Protein AF-A0A841LE31-F1 (afdb_monomer_lite)

Structure (mmCIF, N/CA/C/O backbone):
data_AF-A0A841LE31-F1
#
_entry.id   AF-A0A841LE31-F1
#
loop_
_atom_site.group_PDB
_atom_site.id
_atom_site.type_symbol
_atom_site.label_atom_id
_atom_site.label_alt_id
_atom_site.label_comp_id
_atom_site.label_asym_id
_atom_site.label_entity_id
_atom_site.label_seq_id
_atom_site.pdbx_PDB_ins_code
_atom_site.Cartn_x
_atom_site.Cartn_y
_atom_site.Cartn_z
_atom_site.occupancy
_atom_site.B_iso_or_equiv
_atom_site.auth_seq_id
_atom_site.auth_comp_id
_atom_site.auth_asym_id
_atom_site.auth_atom_id
_atom_site.pdbx_PDB_model_num
ATOM 1 N N . MET A 1 1 ? 42.605 -4.617 -35.531 1.00 60.75 1 MET A N 1
ATOM 2 C CA . MET A 1 1 ? 41.855 -3.382 -35.192 1.00 60.75 1 MET A CA 1
ATOM 3 C C . MET A 1 1 ? 40.351 -3.601 -34.998 1.00 60.75 1 MET A C 1
ATOM 5 O O . MET A 1 1 ? 39.891 -3.353 -33.894 1.00 60.75 1 MET A O 1
ATOM 9 N N . LYS A 1 2 ? 39.582 -4.138 -35.966 1.00 67.38 2 LYS A N 1
ATOM 10 C CA . LYS A 1 2 ? 38.117 -4.352 -35.809 1.00 67.38 2 LYS A CA 1
ATOM 11 C C . LYS A 1 2 ? 37.711 -5.169 -34.564 1.00 67.38 2 LYS A C 1
ATOM 13 O O . LYS A 1 2 ? 36.756 -4.812 -33.888 1.00 67.38 2 LYS A O 1
ATOM 18 N N . LYS A 1 3 ? 38.470 -6.220 -34.221 1.00 72.88 3 LYS A N 1
ATOM 19 C CA . LYS A 1 3 ? 38.205 -7.063 -33.037 1.00 72.88 3 LYS A CA 1
ATOM 20 C C . LYS A 1 3 ? 38.413 -6.327 -31.703 1.00 72.88 3 LYS A C 1
ATOM 22 O O . LYS A 1 3 ? 37.631 -6.535 -30.790 1.00 72.88 3 LYS A O 1
ATOM 27 N N . MET A 1 4 ? 39.409 -5.437 -31.623 1.00 78.31 4 MET A N 1
ATOM 28 C CA . MET A 1 4 ? 39.692 -4.645 -30.413 1.00 78.31 4 MET A CA 1
ATOM 29 C C . MET A 1 4 ? 38.617 -3.584 -30.158 1.00 78.31 4 MET A C 1
ATOM 31 O O . MET A 1 4 ? 38.202 -3.375 -29.021 1.00 78.31 4 MET A O 1
ATOM 35 N N . PHE A 1 5 ? 38.131 -2.948 -31.227 1.00 85.06 5 PHE A N 1
ATOM 36 C CA . PHE A 1 5 ? 37.011 -2.013 -31.144 1.00 85.06 5 PHE A CA 1
ATOM 37 C C . PHE A 1 5 ? 35.731 -2.716 -30.678 1.00 85.06 5 PHE A C 1
ATOM 39 O O . PHE A 1 5 ? 35.041 -2.220 -29.794 1.00 85.06 5 PHE A O 1
ATOM 46 N N . LEU A 1 6 ? 35.457 -3.912 -31.211 1.00 87.25 6 LEU A N 1
ATOM 47 C CA . LEU A 1 6 ? 34.296 -4.706 -30.812 1.00 87.25 6 LEU A CA 1
ATOM 48 C C . LEU A 1 6 ? 34.342 -5.080 -29.325 1.00 87.25 6 LEU A C 1
ATOM 50 O O . LEU A 1 6 ? 33.338 -4.948 -28.637 1.00 87.25 6 LEU A O 1
ATOM 54 N N . THR A 1 7 ? 35.505 -5.492 -28.812 1.00 85.31 7 THR A N 1
ATOM 55 C CA . THR A 1 7 ? 35.665 -5.808 -27.385 1.00 85.31 7 THR A CA 1
ATOM 56 C C . THR A 1 7 ? 35.487 -4.588 -26.484 1.00 85.31 7 THR A C 1
ATOM 58 O O . THR A 1 7 ? 34.868 -4.716 -25.433 1.00 85.31 7 THR A O 1
ATOM 61 N N . ALA A 1 8 ? 35.968 -3.411 -26.898 1.00 86.25 8 ALA A N 1
ATOM 62 C CA . ALA A 1 8 ? 35.780 -2.168 -26.148 1.00 86.25 8 ALA A CA 1
ATOM 63 C C . ALA A 1 8 ? 34.311 -1.710 -26.147 1.00 86.25 8 ALA A C 1
ATOM 65 O O . ALA A 1 8 ? 33.794 -1.243 -25.137 1.00 86.25 8 ALA A O 1
ATOM 66 N N . LEU A 1 9 ? 33.609 -1.886 -27.268 1.00 91.75 9 LEU A N 1
ATOM 67 C CA . LEU A 1 9 ? 32.177 -1.610 -27.351 1.00 91.75 9 LEU A CA 1
ATOM 68 C C . LEU A 1 9 ? 31.373 -2.560 -26.449 1.00 91.75 9 LEU A C 1
ATOM 70 O O . LEU A 1 9 ? 30.444 -2.133 -25.766 1.00 91.75 9 LEU A O 1
ATOM 74 N N . LEU A 1 10 ? 31.753 -3.841 -26.415 1.00 91.19 10 LEU A N 1
ATOM 75 C CA . LEU A 1 10 ? 31.078 -4.847 -25.599 1.00 91.19 10 LEU A CA 1
ATOM 76 C C . LEU A 1 10 ? 31.203 -4.552 -24.099 1.00 91.19 10 LEU A C 1
ATOM 78 O O . LEU A 1 10 ? 30.232 -4.705 -23.360 1.00 91.19 10 LEU A O 1
ATOM 82 N N . SER A 1 11 ? 32.376 -4.107 -23.645 1.00 88.69 11 SER A N 1
ATOM 83 C CA . SER A 1 11 ? 32.596 -3.763 -22.238 1.00 88.69 11 SER A CA 1
ATOM 84 C C . SER A 1 11 ? 31.813 -2.518 -21.819 1.00 88.69 11 SER A C 1
ATOM 86 O O . SER A 1 11 ? 31.224 -2.515 -20.739 1.00 88.69 11 SER A O 1
ATOM 88 N N . VAL A 1 12 ? 31.705 -1.505 -22.686 1.00 89.75 12 VAL A N 1
ATOM 89 C CA . VAL A 1 12 ? 30.833 -0.340 -22.440 1.00 89.75 12 VAL A CA 1
ATOM 90 C C . VAL A 1 12 ? 29.366 -0.770 -22.329 1.00 89.75 12 VAL A C 1
ATOM 92 O O . VAL A 1 12 ? 28.674 -0.377 -21.387 1.00 89.75 12 VAL A O 1
ATOM 9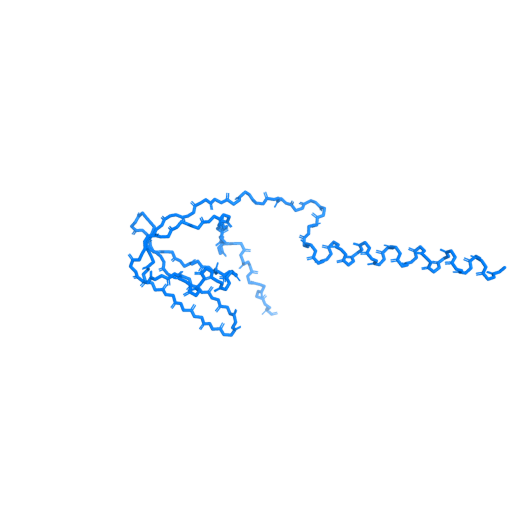5 N N . LEU A 1 13 ? 28.897 -1.637 -23.232 1.00 92.00 13 LEU A N 1
ATOM 96 C CA . LEU A 1 13 ? 27.525 -2.148 -23.199 1.00 92.00 13 LEU A CA 1
ATOM 97 C C . LEU A 1 13 ? 27.227 -2.931 -21.914 1.00 92.00 13 LEU A C 1
ATOM 99 O O . LEU A 1 13 ? 26.188 -2.697 -21.301 1.00 92.00 13 LEU A O 1
ATOM 103 N N . MET A 1 14 ? 28.141 -3.786 -21.444 1.00 90.19 14 MET A N 1
ATOM 104 C CA . MET A 1 14 ? 27.946 -4.513 -20.181 1.00 90.19 14 MET A CA 1
ATOM 105 C C . MET A 1 14 ? 27.782 -3.578 -18.978 1.00 90.19 14 MET A C 1
ATOM 107 O O . MET A 1 14 ? 26.888 -3.790 -18.159 1.00 90.19 14 MET A O 1
ATOM 111 N N . VAL A 1 15 ? 28.607 -2.530 -18.878 1.00 87.25 15 VAL A N 1
ATOM 112 C CA . VAL A 1 15 ? 28.530 -1.568 -17.766 1.00 87.25 15 VAL A CA 1
ATOM 113 C C . VAL A 1 15 ? 27.207 -0.804 -17.803 1.00 87.25 15 VAL A C 1
ATOM 115 O O . VAL A 1 15 ? 26.545 -0.662 -16.775 1.00 87.25 15 VAL A O 1
ATOM 118 N N . THR A 1 16 ? 26.773 -0.366 -18.988 1.00 88.19 16 THR A N 1
ATOM 119 C CA . THR A 1 16 ? 25.487 0.336 -19.133 1.00 88.19 16 THR A CA 1
ATOM 120 C C . THR A 1 16 ? 24.286 -0.564 -18.834 1.00 88.19 16 THR A C 1
ATOM 122 O O . THR A 1 16 ? 23.376 -0.133 -18.129 1.00 88.19 16 THR A O 1
ATOM 125 N N . ALA A 1 17 ? 24.300 -1.826 -19.275 1.00 86.69 17 ALA A N 1
ATOM 126 C CA . ALA A 1 17 ? 23.244 -2.793 -18.981 1.00 86.69 17 ALA A CA 1
ATOM 127 C C . ALA A 1 17 ? 23.153 -3.103 -17.478 1.00 86.69 17 ALA A C 1
ATOM 129 O O . ALA A 1 17 ? 22.059 -3.173 -16.917 1.00 86.69 17 ALA A O 1
ATOM 130 N N . PHE A 1 18 ? 24.299 -3.225 -16.801 1.00 82.44 18 PHE A N 1
ATOM 131 C CA . PHE A 1 18 ? 24.341 -3.381 -15.349 1.00 82.44 18 PHE A CA 1
ATOM 132 C C . PHE A 1 18 ? 23.783 -2.144 -14.630 1.00 82.44 18 PHE A C 1
ATOM 134 O O . PHE A 1 18 ? 22.944 -2.277 -13.740 1.00 82.44 18 PHE A O 1
ATOM 141 N N . GLY A 1 19 ? 24.183 -0.942 -15.055 1.00 78.62 19 GLY A N 1
ATOM 142 C CA . GLY A 1 19 ? 23.661 0.316 -14.516 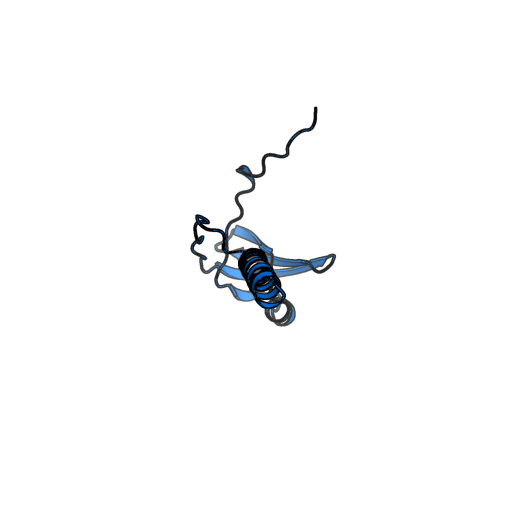1.00 78.62 19 GLY A CA 1
ATOM 143 C C . GLY A 1 19 ? 22.146 0.451 -14.686 1.00 78.62 19 GLY A C 1
ATOM 144 O O . GLY A 1 19 ? 21.456 0.831 -13.741 1.00 78.62 19 GLY A O 1
ATOM 145 N N . GLN A 1 20 ? 21.607 0.067 -15.848 1.00 81.31 20 GLN A N 1
ATOM 146 C CA . GLN A 1 20 ? 20.161 0.061 -16.077 1.00 81.31 20 GLN A CA 1
ATOM 147 C C . GLN A 1 20 ? 19.432 -0.953 -15.200 1.00 81.31 20 GLN A C 1
ATOM 149 O O . GLN A 1 20 ? 18.390 -0.616 -14.643 1.00 81.31 20 GLN A O 1
ATOM 154 N N . LYS A 1 21 ? 19.988 -2.156 -15.014 1.00 77.25 21 LYS A N 1
ATOM 155 C CA . LYS A 1 21 ? 19.416 -3.158 -14.107 1.00 77.25 21 LYS A CA 1
ATOM 156 C C . LYS A 1 21 ? 19.299 -2.617 -12.682 1.00 77.25 21 LYS A C 1
ATOM 158 O O . LYS A 1 21 ? 18.239 -2.752 -12.085 1.00 77.25 21 LYS A O 1
ATOM 163 N N . VAL A 1 22 ? 20.358 -1.996 -12.157 1.00 70.81 22 VAL A N 1
ATOM 164 C CA . VAL A 1 22 ? 20.368 -1.413 -10.802 1.00 70.81 22 VAL A CA 1
ATOM 165 C C . VAL A 1 22 ? 19.386 -0.245 -10.691 1.00 70.81 22 VAL A C 1
ATOM 167 O O . VAL A 1 22 ? 18.644 -0.155 -9.715 1.00 70.81 22 VAL A O 1
ATOM 170 N N . TYR A 1 23 ? 19.341 0.629 -11.700 1.00 70.81 23 TYR A N 1
ATOM 171 C CA . TYR A 1 23 ? 18.408 1.754 -11.734 1.00 70.81 23 TYR A CA 1
ATOM 172 C C . TYR A 1 23 ? 16.944 1.292 -11.757 1.00 70.81 23 TYR A C 1
ATOM 174 O O . TYR A 1 23 ? 16.124 1.817 -11.008 1.00 70.81 23 TYR A O 1
ATOM 182 N N . GLN A 1 24 ? 16.620 0.288 -12.578 1.00 69.19 24 GLN A N 1
ATOM 183 C CA . GLN A 1 24 ? 15.260 -0.237 -12.715 1.00 69.19 24 GLN A CA 1
ATOM 184 C C . GLN A 1 24 ? 14.822 -1.088 -11.524 1.00 69.19 24 GLN A C 1
ATOM 186 O O . GLN A 1 24 ? 13.665 -1.015 -11.123 1.00 69.19 24 GLN A O 1
ATOM 191 N N . SER A 1 25 ? 15.721 -1.890 -10.946 1.00 66.69 25 SER A N 1
ATOM 192 C CA . SER A 1 25 ? 15.392 -2.689 -9.763 1.00 66.69 25 SER A CA 1
ATOM 193 C C . SER A 1 25 ? 15.284 -1.840 -8.499 1.00 66.69 25 SER A C 1
ATOM 195 O O . SER A 1 25 ? 14.754 -2.312 -7.497 1.00 66.69 25 SER A O 1
ATOM 197 N N . GLY A 1 26 ? 15.830 -0.618 -8.519 1.00 57.72 26 GLY A N 1
ATOM 198 C CA . GLY A 1 26 ? 15.894 0.260 -7.357 1.00 57.72 26 GLY A CA 1
ATOM 199 C C . GLY A 1 26 ? 16.685 -0.339 -6.194 1.00 57.72 26 GLY A C 1
ATOM 200 O O . GLY A 1 26 ? 16.533 0.140 -5.080 1.00 57.72 26 GLY A O 1
ATOM 201 N N . ALA A 1 27 ? 17.493 -1.378 -6.434 1.00 61.38 27 ALA A N 1
ATOM 202 C CA . ALA A 1 27 ? 18.250 -2.105 -5.419 1.00 61.38 27 ALA A CA 1
ATOM 203 C C . ALA A 1 27 ? 19.685 -1.566 -5.366 1.00 61.38 27 ALA A C 1
ATOM 205 O O . ALA A 1 27 ? 20.606 -2.130 -5.963 1.00 61.38 27 ALA A O 1
ATOM 206 N N . TYR A 1 28 ? 19.864 -0.432 -4.689 1.00 68.38 28 TYR A N 1
ATOM 207 C CA . TYR A 1 28 ? 21.171 0.209 -4.552 1.00 68.38 28 TYR A CA 1
ATOM 208 C C . TYR A 1 28 ? 22.026 -0.515 -3.506 1.00 68.38 28 TYR A C 1
ATOM 210 O O . TYR A 1 28 ? 21.540 -0.922 -2.449 1.00 68.38 28 TYR A O 1
A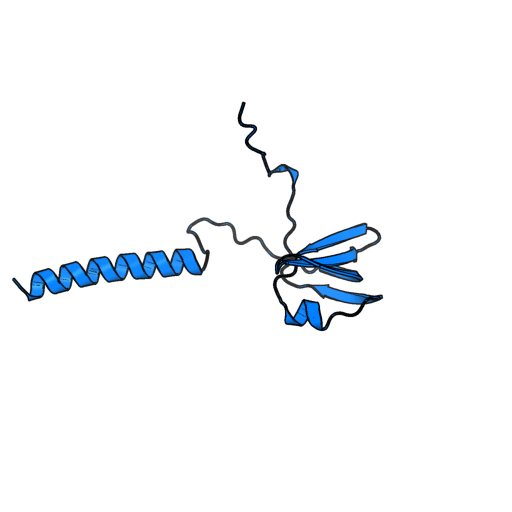TOM 218 N N . TYR A 1 29 ? 23.325 -0.656 -3.780 1.00 52.44 29 TYR A N 1
ATOM 219 C CA . TYR A 1 29 ? 24.271 -1.241 -2.829 1.00 52.44 29 TYR A CA 1
ATOM 220 C C . TYR A 1 29 ? 24.282 -0.401 -1.538 1.00 52.44 29 TYR A C 1
ATOM 222 O O . TYR A 1 29 ? 24.625 0.780 -1.571 1.00 52.44 29 TYR A O 1
ATOM 230 N N . GLY A 1 30 ? 23.856 -0.991 -0.417 1.00 59.25 30 GLY A N 1
ATOM 231 C CA . GLY A 1 30 ? 23.749 -0.312 0.882 1.00 59.25 30 GLY A CA 1
ATOM 232 C C . GLY A 1 30 ? 22.366 0.254 1.237 1.00 59.25 30 GLY A C 1
ATOM 233 O O . GLY A 1 30 ? 22.219 0.838 2.310 1.00 59.25 30 GLY A O 1
ATOM 234 N N . GLN A 1 31 ? 21.336 0.075 0.402 1.00 59.66 31 GLN A N 1
ATOM 235 C CA . GLN A 1 31 ? 19.964 0.349 0.837 1.00 59.66 31 GLN A CA 1
ATOM 236 C C . GLN A 1 31 ? 19.542 -0.682 1.884 1.00 59.66 31 GLN A C 1
ATOM 238 O O . GLN A 1 31 ? 19.548 -1.886 1.623 1.00 59.66 31 GLN A O 1
ATOM 243 N N . SER A 1 32 ? 19.155 -0.213 3.073 1.00 59.53 32 SER A N 1
ATOM 244 C CA . SER A 1 32 ? 18.511 -1.088 4.041 1.00 59.53 32 SER A CA 1
ATOM 245 C C . SER A 1 32 ? 17.191 -1.563 3.446 1.00 59.53 32 SER A C 1
ATOM 247 O O . SER A 1 32 ? 16.306 -0.762 3.132 1.00 59.53 32 SER A O 1
ATOM 249 N N . ILE A 1 33 ? 17.066 -2.877 3.266 1.00 61.91 33 ILE A N 1
ATOM 250 C CA . ILE A 1 33 ? 15.777 -3.500 2.990 1.00 61.91 33 ILE A CA 1
ATOM 251 C C . ILE A 1 33 ? 14.930 -3.190 4.218 1.00 61.91 33 ILE A C 1
ATOM 253 O O . ILE A 1 33 ? 15.150 -3.748 5.295 1.00 61.91 33 ILE A O 1
ATOM 257 N N . ARG A 1 34 ? 14.021 -2.219 4.094 1.00 64.56 34 ARG A N 1
ATOM 258 C CA . ARG A 1 34 ? 13.042 -1.977 5.147 1.00 64.56 34 ARG A CA 1
ATOM 259 C C . ARG A 1 34 ? 12.247 -3.268 5.265 1.00 64.56 34 ARG A C 1
ATOM 261 O O . ARG A 1 34 ? 11.766 -3.780 4.260 1.00 64.56 34 ARG A O 1
ATOM 268 N N . GLN A 1 35 ? 12.162 -3.824 6.466 1.00 71.00 35 GLN A N 1
ATOM 269 C CA . GLN A 1 35 ? 11.242 -4.926 6.697 1.00 71.00 35 GLN A CA 1
ATOM 270 C C . GLN A 1 35 ? 9.831 -4.356 6.586 1.00 71.00 35 GLN A C 1
ATOM 272 O O . GLN A 1 35 ? 9.480 -3.410 7.296 1.00 71.00 35 GLN A O 1
ATOM 277 N N . GLY A 1 36 ? 9.067 -4.882 5.632 1.00 80.75 36 GLY A N 1
ATOM 278 C CA . GLY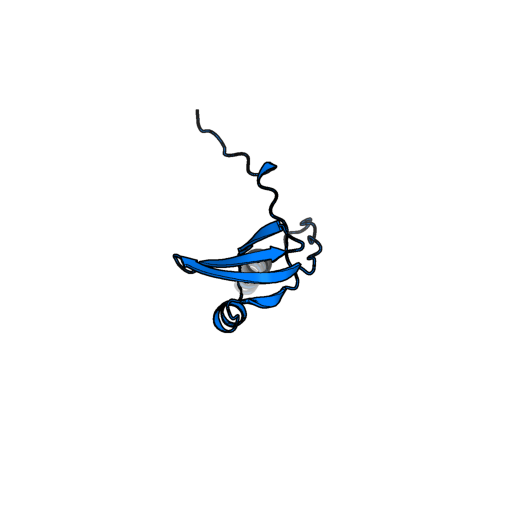 A 1 36 ? 7.643 -4.612 5.552 1.00 80.75 36 GLY A CA 1
ATOM 279 C C . GLY A 1 36 ? 6.949 -5.177 6.787 1.00 80.75 36 GLY A C 1
ATOM 280 O O . GLY A 1 36 ? 7.424 -6.132 7.404 1.00 80.75 36 GLY A O 1
ATOM 281 N N . PHE A 1 37 ? 5.824 -4.586 7.162 1.00 87.06 37 PHE A N 1
ATOM 282 C CA . PHE A 1 37 ? 4.954 -5.147 8.189 1.00 87.06 37 PHE A CA 1
ATOM 283 C C . PHE A 1 37 ? 3.555 -5.380 7.632 1.00 87.06 37 PHE A C 1
ATOM 285 O O . PHE A 1 37 ? 3.156 -4.799 6.623 1.00 87.06 37 PHE A O 1
ATOM 292 N N . VAL A 1 38 ? 2.804 -6.250 8.301 1.00 90.88 38 VAL A N 1
ATOM 293 C CA . VAL A 1 38 ? 1.412 -6.527 7.948 1.00 90.88 38 VAL A CA 1
ATOM 294 C C . VAL A 1 38 ? 0.515 -5.498 8.625 1.00 90.88 38 VAL A C 1
ATOM 296 O O . VAL A 1 38 ? 0.537 -5.350 9.849 1.00 90.88 38 VAL A O 1
ATOM 299 N N . LEU A 1 39 ? -0.299 -4.802 7.837 1.00 92.00 39 LEU A N 1
ATOM 300 C CA . LEU A 1 39 ? -1.305 -3.867 8.322 1.00 92.00 39 LEU A CA 1
ATOM 301 C C . LEU A 1 39 ? -2.688 -4.509 8.197 1.00 92.00 39 LEU A C 1
ATOM 303 O O . LEU A 1 39 ? -3.106 -4.907 7.116 1.00 92.00 39 LEU A O 1
ATOM 307 N N . THR A 1 40 ? -3.418 -4.613 9.306 1.00 95.31 40 THR A N 1
ATOM 308 C CA . THR A 1 40 ? -4.783 -5.159 9.323 1.00 95.31 40 THR A CA 1
ATOM 309 C C . THR A 1 40 ? -5.749 -4.116 9.859 1.00 95.31 40 THR A C 1
ATOM 311 O O . THR A 1 40 ? -5.546 -3.596 10.956 1.00 95.31 40 THR A O 1
ATOM 314 N N . GLY A 1 41 ? -6.817 -3.832 9.119 1.00 96.00 41 GLY A N 1
ATOM 315 C CA . GLY A 1 41 ? -7.801 -2.826 9.514 1.00 96.00 41 GLY A CA 1
ATOM 316 C C . GLY A 1 41 ? -9.044 -2.839 8.640 1.00 96.00 41 GLY A C 1
ATOM 317 O O . GLY A 1 41 ? -9.120 -3.578 7.662 1.00 96.00 41 GLY A O 1
ATOM 318 N N . THR A 1 42 ? -10.023 -2.017 8.995 1.00 97.31 42 THR A N 1
ATOM 319 C CA . THR A 1 42 ? -11.263 -1.880 8.224 1.00 97.31 42 THR A CA 1
ATOM 320 C C . THR A 1 42 ? -11.115 -0.757 7.208 1.00 97.31 42 THR A C 1
ATOM 322 O O . THR A 1 42 ? -10.714 0.352 7.572 1.00 97.31 42 THR A O 1
ATOM 325 N N . LEU A 1 43 ? -11.442 -1.019 5.943 1.00 97.25 43 LEU A N 1
ATOM 326 C CA . LEU A 1 43 ? -11.443 -0.002 4.898 1.00 97.25 43 LEU A CA 1
ATOM 327 C C . LEU A 1 43 ? -12.609 0.964 5.119 1.00 97.25 43 LEU A C 1
ATOM 329 O O . LEU A 1 43 ? -13.771 0.576 5.035 1.00 97.25 43 LEU A O 1
ATOM 333 N N . ILE A 1 44 ? -12.303 2.232 5.373 1.00 97.50 44 ILE A N 1
ATOM 334 C CA . ILE A 1 44 ? -13.309 3.282 5.557 1.00 97.50 44 ILE A CA 1
ATOM 335 C C . ILE A 1 44 ? -13.630 3.961 4.236 1.00 97.50 44 ILE A C 1
ATOM 337 O O . ILE A 1 44 ? -14.783 4.288 3.995 1.00 97.50 44 ILE A O 1
ATOM 341 N N . GLU A 1 45 ? -12.629 4.179 3.388 1.00 96.75 45 GLU A N 1
ATOM 342 C CA . GLU A 1 45 ? -12.788 4.858 2.103 1.00 96.75 45 GLU A CA 1
ATOM 343 C C . GLU A 1 45 ? -11.609 4.517 1.187 1.00 96.75 45 GLU A C 1
ATOM 345 O O . GLU A 1 45 ? -10.499 4.269 1.663 1.00 96.75 45 GLU A O 1
ATOM 350 N N . LYS A 1 46 ? -11.830 4.537 -0.129 1.00 95.75 46 LYS A N 1
ATOM 351 C CA . LYS A 1 46 ? -10.759 4.477 -1.126 1.00 95.75 46 LYS A CA 1
ATOM 352 C C . LYS A 1 46 ? -10.910 5.614 -2.127 1.00 95.75 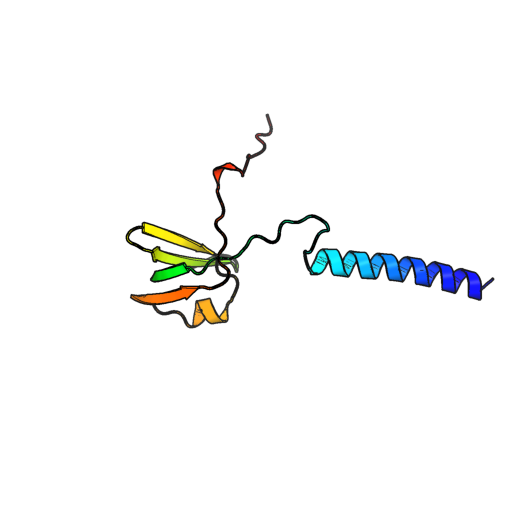46 LYS A C 1
ATOM 354 O O . LYS A 1 46 ? -12.019 5.889 -2.575 1.00 95.75 46 LYS A O 1
ATOM 359 N N . TYR A 1 47 ?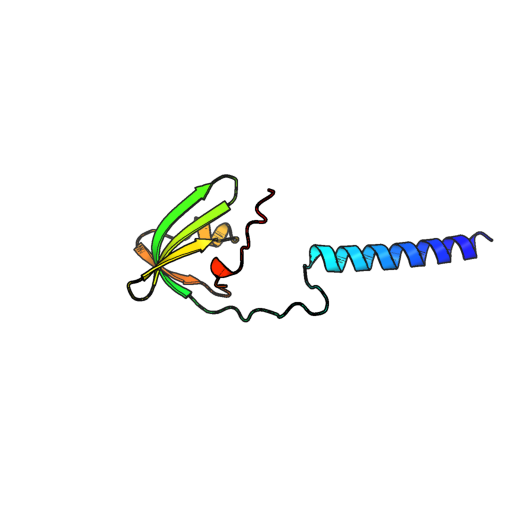 -9.807 6.259 -2.484 1.00 95.62 47 TYR A N 1
ATOM 360 C CA . TYR A 1 47 ? -9.797 7.378 -3.426 1.00 95.62 47 TYR A CA 1
ATOM 361 C C . TYR A 1 47 ? -8.529 7.359 -4.279 1.00 95.62 47 TYR A C 1
ATOM 363 O O . TYR A 1 47 ? -7.500 6.817 -3.880 1.00 95.62 47 TYR A O 1
ATOM 371 N N . GLY A 1 48 ? -8.604 7.942 -5.475 1.00 93.62 48 GLY A N 1
ATOM 372 C CA . GLY A 1 48 ? -7.479 8.010 -6.401 1.00 93.62 48 GLY A CA 1
ATOM 373 C C . GLY A 1 48 ? -7.416 9.349 -7.126 1.00 93.62 48 GLY A C 1
ATOM 374 O O . GLY A 1 48 ? -8.441 9.966 -7.409 1.00 93.62 48 GLY A O 1
ATOM 375 N N . HIS A 1 49 ? -6.203 9.811 -7.416 1.00 91.44 49 HIS A N 1
ATOM 376 C CA . HIS A 1 49 ? -5.947 11.068 -8.115 1.00 91.44 49 HIS A CA 1
ATOM 377 C C . HIS A 1 49 ? -4.663 10.960 -8.940 1.00 91.44 49 HIS A C 1
ATOM 379 O O . HIS A 1 49 ? -3.631 10.548 -8.421 1.00 91.44 49 HIS A O 1
ATOM 385 N N . LYS A 1 50 ? -4.710 11.354 -10.222 1.00 90.44 50 LYS A N 1
ATOM 386 C CA . LYS A 1 50 ? -3.544 11.374 -11.134 1.00 90.44 50 LYS A CA 1
ATOM 387 C C . LYS A 1 50 ? -2.746 10.054 -11.170 1.00 90.44 50 LYS A C 1
ATOM 389 O O . LYS A 1 50 ? -1.522 10.073 -11.197 1.00 90.44 50 LYS A O 1
ATOM 394 N N . GLY A 1 51 ? -3.441 8.915 -11.152 1.00 87.12 51 GLY A N 1
ATOM 395 C CA . GLY A 1 51 ? -2.818 7.583 -11.192 1.00 87.12 51 GLY A CA 1
ATOM 396 C C . GLY A 1 51 ? -2.300 7.068 -9.846 1.00 87.12 51 GLY A C 1
ATOM 397 O O . GLY A 1 51 ? -1.839 5.936 -9.769 1.00 87.12 51 GLY A O 1
ATOM 398 N N . PHE A 1 52 ? -2.414 7.858 -8.781 1.00 91.31 52 PHE A N 1
ATOM 399 C CA . PHE A 1 52 ? -2.133 7.420 -7.419 1.00 91.31 52 PHE A CA 1
ATOM 400 C C . PHE A 1 52 ? -3.417 6.959 -6.732 1.00 91.31 52 PHE A C 1
ATOM 402 O O . PHE A 1 52 ? -4.497 7.499 -6.991 1.00 91.31 52 PHE A O 1
ATOM 409 N N . MET A 1 53 ? -3.290 5.971 -5.852 1.00 95.31 53 MET A N 1
ATOM 410 C CA . MET A 1 53 ? -4.403 5.297 -5.190 1.00 95.31 53 MET A CA 1
ATOM 411 C C . MET A 1 53 ? -4.150 5.237 -3.685 1.00 95.31 53 MET A C 1
ATOM 413 O O . MET A 1 53 ? -3.038 4.938 -3.247 1.00 95.31 53 MET A O 1
ATOM 417 N N . TRP A 1 54 ? -5.182 5.512 -2.891 1.00 95.69 54 TRP A N 1
ATOM 418 C CA . TRP A 1 54 ? -5.087 5.535 -1.437 1.00 95.69 54 TRP A CA 1
ATOM 419 C C . TRP A 1 54 ? -6.276 4.858 -0.772 1.00 95.69 54 TRP A C 1
ATOM 421 O O . TRP A 1 54 ? -7.425 4.994 -1.198 1.00 95.69 54 TRP A O 1
ATOM 431 N N . PHE A 1 55 ? -5.986 4.185 0.333 1.00 97.00 55 PHE A N 1
ATOM 432 C CA . PHE A 1 55 ? -6.966 3.699 1.286 1.00 97.00 55 PHE A CA 1
ATOM 433 C C . PHE A 1 55 ? -6.939 4.548 2.546 1.00 97.00 55 PHE A C 1
ATOM 435 O O . PHE A 1 55 ? -5.880 4.868 3.082 1.00 97.00 55 PHE A O 1
ATOM 442 N N . LYS A 1 56 ? -8.125 4.855 3.058 1.00 96.31 56 LYS A N 1
ATOM 443 C CA . LYS A 1 56 ? -8.330 5.360 4.407 1.00 96.31 56 LYS A CA 1
ATOM 444 C C . LYS A 1 56 ? -8.830 4.195 5.251 1.00 96.31 56 LYS A C 1
ATOM 446 O O . LYS A 1 56 ? -9.918 3.677 5.005 1.00 96.31 56 LYS A O 1
ATOM 451 N N . MET A 1 57 ? -8.031 3.754 6.213 1.00 96.69 57 MET A N 1
ATOM 452 C CA . MET A 1 57 ? -8.309 2.565 7.020 1.00 96.69 57 MET A CA 1
ATOM 453 C C . MET A 1 57 ? -8.388 2.912 8.500 1.00 96.69 57 MET A C 1
ATOM 455 O O . MET A 1 57 ? -7.660 3.781 8.971 1.00 96.69 57 MET A O 1
ATOM 459 N N . ASN A 1 58 ? -9.245 2.202 9.229 1.00 96.19 58 ASN A N 1
ATOM 460 C CA . ASN A 1 58 ? -9.238 2.187 10.686 1.00 96.19 58 ASN A CA 1
ATOM 461 C C . ASN A 1 58 ? -8.427 0.975 11.163 1.00 96.19 58 ASN A C 1
ATOM 463 O O . ASN A 1 58 ? -8.824 -0.174 10.946 1.00 96.19 58 ASN A O 1
ATOM 467 N N . VAL A 1 59 ? -7.285 1.236 11.786 1.00 94.69 59 VAL A N 1
ATOM 468 C CA . VAL A 1 59 ? -6.343 0.244 12.300 1.00 94.69 59 VAL A CA 1
ATOM 469 C C . VAL A 1 59 ? -6.261 0.435 13.807 1.00 94.69 59 VAL A C 1
ATOM 471 O O . VAL A 1 59 ? -5.762 1.448 14.273 1.00 94.69 59 VAL A O 1
ATOM 474 N N . LYS A 1 60 ? -6.747 -0.537 14.588 1.00 91.69 60 LYS A N 1
ATOM 475 C CA . LYS A 1 60 ? -6.694 -0.494 16.065 1.00 91.69 60 LYS A CA 1
ATOM 476 C C . LYS A 1 60 ? -7.215 0.828 16.675 1.00 91.69 60 LYS A C 1
ATOM 478 O O . LYS A 1 60 ? -6.648 1.301 17.647 1.00 91.69 60 LYS A O 1
ATOM 483 N N . GLN A 1 61 ? -8.311 1.377 16.138 1.00 90.31 61 GLN A N 1
ATOM 484 C CA . GLN A 1 61 ? -8.926 2.660 16.540 1.00 90.31 61 GLN A CA 1
ATOM 485 C C . GLN A 1 61 ? -8.202 3.924 16.050 1.00 90.31 61 GLN A C 1
ATOM 487 O O . GLN A 1 61 ? -8.668 5.029 16.319 1.00 90.31 61 GLN A O 1
ATOM 492 N N . GLU A 1 62 ? -7.128 3.787 15.275 1.00 92.88 62 GLU A N 1
ATOM 493 C CA . GLU A 1 62 ? -6.447 4.904 14.629 1.00 92.88 62 GLU A CA 1
ATOM 494 C C . GLU A 1 62 ? -6.779 4.962 13.139 1.00 92.88 62 GLU A C 1
ATOM 496 O O . GLU A 1 62 ? -6.909 3.945 12.453 1.00 92.88 62 GLU A O 1
ATOM 501 N N . MET A 1 63 ? -6.909 6.179 12.619 1.00 93.19 63 MET A N 1
ATOM 502 C CA . MET A 1 63 ? -7.124 6.401 11.195 1.00 93.19 63 MET A CA 1
ATOM 503 C C . MET A 1 63 ? -5.783 6.508 10.478 1.00 93.19 63 MET A C 1
ATOM 505 O O . MET A 1 63 ? -4.989 7.405 10.755 1.00 93.19 63 MET A O 1
ATOM 509 N N . CYS A 1 64 ? -5.558 5.629 9.506 1.00 92.06 64 CYS A N 1
ATOM 510 C CA . CYS A 1 64 ? -4.354 5.610 8.688 1.00 92.06 64 CYS A CA 1
ATOM 511 C C . CYS A 1 64 ? -4.694 5.864 7.219 1.00 92.06 64 CYS A C 1
ATOM 513 O O . CYS A 1 64 ? -5.716 5.397 6.709 1.00 92.06 64 CYS A O 1
ATOM 515 N N . ILE A 1 65 ? -3.804 6.575 6.528 1.00 93.38 65 ILE A N 1
ATOM 516 C CA . ILE A 1 65 ? -3.835 6.717 5.072 1.00 93.38 65 ILE A CA 1
ATOM 517 C C . ILE A 1 65 ? -2.731 5.836 4.503 1.00 93.38 65 ILE A C 1
ATOM 519 O O . ILE A 1 65 ? -1.566 5.978 4.871 1.00 93.38 65 ILE A O 1
ATOM 523 N N . VAL A 1 66 ? -3.101 4.934 3.603 1.00 93.75 66 VAL A N 1
ATOM 524 C CA . VAL A 1 66 ? -2.192 3.971 2.984 1.00 93.75 66 VAL A CA 1
ATOM 525 C C . VAL A 1 66 ? -2.160 4.237 1.488 1.00 93.75 66 VAL A C 1
ATOM 527 O O . VAL A 1 66 ? -3.199 4.194 0.835 1.00 93.75 66 VAL A O 1
ATOM 530 N N . ALA A 1 67 ? -0.981 4.527 0.942 1.00 93.06 67 ALA A N 1
ATOM 531 C CA . ALA A 1 67 ? -0.788 4.582 -0.503 1.00 93.06 67 ALA A CA 1
ATOM 532 C C . ALA A 1 67 ? -0.690 3.155 -1.054 1.00 93.06 67 ALA A C 1
ATOM 534 O O . ALA A 1 67 ? 0.059 2.338 -0.521 1.00 93.06 67 ALA A O 1
ATOM 535 N N . VAL A 1 68 ? -1.441 2.866 -2.113 1.00 92.62 68 VAL A N 1
ATOM 536 C CA . VAL A 1 68 ? -1.536 1.539 -2.726 1.00 92.62 68 VAL A CA 1
ATOM 537 C C . VAL A 1 68 ? -0.986 1.625 -4.144 1.00 92.62 68 VAL A C 1
ATOM 539 O O . VAL A 1 68 ? -1.412 2.469 -4.928 1.00 92.62 68 VAL A O 1
ATOM 542 N N . SER A 1 69 ? -0.022 0.771 -4.475 1.00 89.94 69 SER A N 1
ATOM 543 C CA . SER A 1 69 ? 0.539 0.662 -5.829 1.00 89.94 69 SER A CA 1
ATOM 544 C C . SER A 1 69 ? -0.154 -0.412 -6.668 1.00 89.94 69 SER A C 1
ATOM 546 O O . SER A 1 69 ? -0.186 -0.304 -7.891 1.00 89.94 69 SER A O 1
ATOM 548 N N . ASP A 1 70 ? -0.725 -1.430 -6.024 1.00 89.62 70 ASP A N 1
ATOM 549 C CA . ASP A 1 70 ? -1.424 -2.520 -6.699 1.00 89.62 70 ASP A CA 1
ATOM 550 C C . ASP A 1 70 ? -2.849 -2.103 -7.103 1.00 89.62 70 ASP A C 1
ATOM 552 O O . ASP A 1 70 ? -3.730 -1.864 -6.269 1.00 89.62 70 ASP A O 1
ATOM 556 N N . VAL A 1 71 ? -3.063 -2.010 -8.416 1.00 90.69 71 VAL A N 1
ATOM 557 C CA . VAL A 1 71 ? -4.328 -1.584 -9.026 1.00 90.69 71 VAL A CA 1
ATOM 558 C C . VAL A 1 71 ? -5.441 -2.605 -8.798 1.00 90.69 71 VAL A C 1
ATOM 560 O O . VAL A 1 71 ? -6.588 -2.213 -8.577 1.00 90.69 71 VAL A O 1
ATOM 563 N N . GLU A 1 72 ? -5.133 -3.902 -8.831 1.00 91.94 72 GLU A N 1
ATOM 564 C CA . GLU A 1 72 ? -6.134 -4.955 -8.638 1.00 91.94 72 GLU A CA 1
ATOM 565 C C . GLU A 1 72 ? -6.618 -4.972 -7.190 1.00 91.94 72 GLU A C 1
ATOM 567 O O . GLU A 1 72 ? -7.827 -4.970 -6.945 1.00 91.94 72 GLU A O 1
ATOM 572 N N . VAL A 1 73 ? -5.694 -4.863 -6.230 1.00 90.81 73 VAL A N 1
ATOM 573 C CA . VAL A 1 73 ? -6.040 -4.728 -4.806 1.00 90.81 73 VAL A CA 1
ATOM 574 C C . VAL A 1 73 ? -6.922 -3.499 -4.581 1.00 90.81 73 VAL A C 1
ATOM 576 O O . VAL A 1 73 ? -7.965 -3.591 -3.927 1.00 90.81 73 VAL A O 1
ATOM 579 N N . PHE A 1 74 ? -6.559 -2.352 -5.166 1.00 94.50 74 PHE A N 1
ATOM 580 C CA . PHE A 1 74 ? -7.366 -1.134 -5.073 1.00 94.50 74 PHE A CA 1
ATOM 581 C C . PHE A 1 74 ? -8.768 -1.307 -5.667 1.00 94.50 74 PHE A C 1
ATOM 583 O O . PHE A 1 74 ? -9.764 -0.862 -5.084 1.00 94.50 74 PHE A O 1
ATOM 590 N N . ARG A 1 75 ? -8.872 -1.966 -6.823 1.00 93.25 75 ARG A N 1
ATOM 591 C CA . ARG A 1 75 ? -10.135 -2.177 -7.535 1.00 93.25 75 ARG A CA 1
ATOM 592 C C . ARG A 1 75 ? -11.076 -3.097 -6.761 1.00 93.25 75 ARG A C 1
ATOM 594 O O . ARG A 1 75 ? -12.243 -2.739 -6.590 1.00 93.25 75 ARG A O 1
ATOM 601 N N . LEU A 1 76 ? -10.571 -4.227 -6.271 1.00 94.56 76 LEU A N 1
ATOM 602 C CA . LEU A 1 76 ? -11.366 -5.283 -5.641 1.00 94.56 76 LEU A CA 1
ATOM 603 C C . LEU A 1 76 ? -11.821 -4.944 -4.215 1.00 94.56 76 LEU A C 1
ATOM 605 O O . LEU A 1 76 ? -12.886 -5.400 -3.803 1.00 94.56 76 LEU A O 1
ATOM 609 N N . ALA A 1 77 ? -11.067 -4.121 -3.481 1.00 94.56 77 ALA A N 1
ATOM 610 C CA . ALA A 1 77 ? -11.380 -3.790 -2.092 1.00 94.56 77 ALA A CA 1
ATOM 611 C C . ALA A 1 77 ? -12.731 -3.067 -1.935 1.00 94.56 77 ALA A C 1
ATOM 613 O O . ALA A 1 77 ? -13.018 -2.099 -2.656 1.00 94.56 77 ALA A O 1
ATOM 614 N N . LYS A 1 78 ? -13.546 -3.494 -0.961 1.00 95.25 78 LYS A N 1
ATOM 615 C CA . LYS A 1 78 ? -14.862 -2.902 -0.672 1.00 95.25 78 LYS A CA 1
ATOM 616 C C . LYS A 1 78 ? -14.860 -2.100 0.624 1.00 95.25 78 LYS A C 1
ATOM 618 O O . LYS A 1 78 ? -14.247 -2.473 1.619 1.00 95.25 78 LYS A O 1
ATOM 623 N N . GLN A 1 79 ? -15.581 -0.982 0.613 1.00 95.56 79 GLN A N 1
ATOM 624 C CA . GLN A 1 79 ? -15.775 -0.161 1.804 1.00 95.56 79 GLN A CA 1
ATOM 625 C C . GLN A 1 79 ? -16.471 -0.973 2.910 1.00 95.56 79 GLN A C 1
ATOM 627 O O . GLN A 1 79 ? -17.415 -1.710 2.639 1.00 95.56 79 GLN A O 1
ATOM 632 N N . GLY A 1 80 ? -15.991 -0.844 4.146 1.00 95.12 80 GLY A N 1
ATOM 633 C CA . GLY A 1 80 ? -16.458 -1.597 5.312 1.00 95.12 80 GLY A CA 1
ATOM 634 C C . GLY A 1 80 ? -15.811 -2.975 5.485 1.00 95.12 80 GLY A C 1
ATOM 635 O O . GLY A 1 80 ? -15.997 -3.598 6.528 1.00 95.12 80 GLY A O 1
ATOM 636 N N . GLU A 1 81 ? -15.031 -3.452 4.514 1.00 95.44 81 GLU A N 1
ATOM 637 C CA . GLU A 1 81 ? -14.358 -4.746 4.600 1.00 95.44 81 GLU A CA 1
ATOM 638 C C . GLU A 1 81 ? -13.087 -4.671 5.453 1.00 95.44 81 GLU A C 1
ATOM 640 O O . GLU A 1 81 ? -12.378 -3.659 5.481 1.00 95.44 81 GLU A O 1
ATOM 645 N N . LYS A 1 82 ? -12.777 -5.768 6.147 1.00 95.94 82 LYS A N 1
ATOM 646 C CA . LYS A 1 82 ? -11.505 -5.929 6.847 1.00 95.94 82 LYS A CA 1
ATOM 647 C C . LYS A 1 82 ? -10.435 -6.361 5.847 1.00 95.94 82 LYS A C 1
ATOM 649 O O . LYS A 1 82 ? -10.511 -7.454 5.299 1.00 95.94 82 LYS A O 1
ATOM 654 N N . LEU A 1 83 ? -9.424 -5.524 5.653 1.00 94.88 83 LEU A N 1
ATOM 655 C CA . LEU A 1 83 ? -8.300 -5.795 4.763 1.00 94.88 83 LEU A CA 1
ATOM 656 C C . LEU A 1 83 ? -7.059 -6.209 5.553 1.00 94.88 83 LEU A C 1
ATOM 658 O O . LEU A 1 83 ? -6.810 -5.721 6.661 1.00 94.88 83 LEU A O 1
ATOM 662 N N . VAL A 1 84 ? -6.264 -7.078 4.935 1.00 94.12 84 VAL A N 1
ATOM 663 C CA . VAL A 1 84 ? -4.922 -7.457 5.380 1.00 94.12 84 VAL A CA 1
ATOM 664 C C . VAL A 1 84 ? -3.955 -7.054 4.276 1.00 94.12 84 VAL A C 1
ATOM 666 O O . VAL A 1 84 ? -3.943 -7.656 3.207 1.00 94.12 84 VAL A O 1
ATOM 669 N N . LEU A 1 85 ? -3.179 -6.004 4.523 1.00 92.00 85 LEU A N 1
ATOM 670 C CA . LEU A 1 85 ? -2.163 -5.507 3.604 1.00 92.00 85 LEU A CA 1
ATOM 671 C C . LEU A 1 85 ? -0.796 -6.023 4.048 1.00 92.00 85 LEU A C 1
ATOM 673 O O . LEU A 1 85 ? -0.426 -5.900 5.217 1.00 92.00 85 LEU A O 1
ATOM 677 N N . ILE A 1 86 ? -0.057 -6.607 3.113 1.00 90.12 86 ILE A N 1
ATOM 678 C CA . ILE A 1 86 ? 1.282 -7.162 3.331 1.00 90.12 86 ILE A CA 1
ATOM 679 C C . ILE A 1 86 ? 2.306 -6.149 2.802 1.00 90.12 86 ILE A C 1
ATOM 681 O O . ILE A 1 86 ? 1.965 -5.299 1.980 1.00 90.12 86 ILE A O 1
ATOM 685 N N . ASP A 1 87 ? 3.535 -6.199 3.316 1.00 87.69 87 ASP A N 1
ATOM 686 C CA . ASP A 1 87 ? 4.644 -5.339 2.889 1.00 87.69 87 ASP A CA 1
ATOM 687 C C . ASP A 1 87 ? 4.350 -3.833 2.994 1.00 87.69 87 ASP A C 1
ATOM 689 O O . ASP A 1 87 ? 4.709 -3.030 2.133 1.00 87.69 87 ASP A O 1
ATOM 693 N N . CYS A 1 88 ? 3.697 -3.426 4.085 1.00 87.88 88 CYS A N 1
ATOM 694 C CA . CYS A 1 88 ? 3.461 -2.017 4.375 1.00 87.88 88 CYS A CA 1
ATOM 695 C C . CYS A 1 88 ? 4.717 -1.354 4.952 1.00 87.88 88 CYS A C 1
ATOM 697 O O . CYS A 1 88 ? 5.436 -1.941 5.764 1.00 87.88 88 CYS A O 1
ATOM 699 N N . PHE A 1 89 ? 4.942 -0.090 4.582 1.00 86.06 89 PHE A N 1
ATOM 700 C CA . PHE A 1 89 ? 6.042 0.727 5.088 1.00 86.06 89 PHE A CA 1
ATOM 701 C C . PHE A 1 89 ? 5.515 2.021 5.694 1.00 86.06 89 PHE A C 1
ATOM 703 O O . PHE A 1 89 ? 4.763 2.760 5.060 1.00 86.06 89 PHE A O 1
ATOM 710 N N . ALA A 1 90 ? 5.964 2.332 6.908 1.00 82.56 90 ALA A N 1
ATOM 711 C CA . ALA A 1 90 ? 5.679 3.614 7.528 1.00 82.56 90 ALA A CA 1
ATOM 712 C C . ALA A 1 90 ? 6.573 4.693 6.903 1.00 82.56 90 ALA A C 1
ATOM 714 O O . ALA A 1 90 ? 7.802 4.562 6.837 1.00 82.56 90 ALA A O 1
ATOM 715 N N . ILE A 1 91 ? 5.950 5.775 6.442 1.00 76.75 91 ILE A N 1
ATOM 716 C CA . ILE A 1 91 ? 6.650 6.983 6.014 1.00 76.75 91 ILE A CA 1
ATOM 717 C C . ILE A 1 91 ? 6.561 7.975 7.172 1.00 76.75 91 ILE A C 1
ATOM 719 O O . ILE A 1 91 ? 5.555 8.656 7.344 1.00 76.75 91 ILE A O 1
ATOM 723 N N . GLU A 1 92 ? 7.616 8.052 7.982 1.00 68.06 92 GLU A N 1
ATOM 724 C CA . GLU A 1 92 ? 7.750 9.120 8.974 1.00 68.06 92 GLU A CA 1
ATOM 725 C C . GLU A 1 92 ? 7.997 10.452 8.248 1.00 68.06 92 GLU A C 1
ATOM 727 O O . GLU A 1 92 ? 9.063 10.678 7.667 1.00 68.06 92 GLU A O 1
ATOM 732 N N . SER A 1 93 ? 7.010 11.351 8.279 1.00 58.84 93 SER A N 1
ATOM 733 C CA . SER A 1 93 ? 7.101 12.686 7.667 1.00 58.84 93 SER A CA 1
ATOM 734 C C . SER A 1 93 ? 8.179 13.571 8.308 1.00 58.84 93 SER A C 1
ATOM 736 O O . SER A 1 93 ? 8.663 14.505 7.671 1.00 58.84 93 SER A O 1
ATOM 738 N N . SER A 1 94 ? 8.626 13.243 9.525 1.00 55.97 94 SER A N 1
ATOM 739 C CA . SER A 1 94 ? 9.643 13.982 10.289 1.00 55.97 94 SER A CA 1
ATOM 740 C C . SER A 1 94 ? 11.017 14.053 9.606 1.00 55.97 94 SER A C 1
ATOM 742 O O . SER A 1 94 ? 11.819 14.928 9.932 1.00 55.97 94 SER A O 1
ATOM 744 N N . LYS A 1 95 ? 11.301 13.175 8.632 1.00 50.72 95 LYS A N 1
ATOM 745 C CA . LYS A 1 95 ? 12.562 13.180 7.866 1.00 50.72 95 LYS A CA 1
ATOM 746 C C . LYS A 1 95 ? 12.467 13.890 6.517 1.00 50.72 95 LYS A C 1
ATOM 748 O O . LYS A 1 95 ? 13.496 14.073 5.864 1.00 50.72 95 LYS A O 1
ATOM 753 N N . TRP A 1 96 ? 11.281 14.340 6.105 1.00 46.12 96 TRP A N 1
ATOM 754 C CA . TRP A 1 96 ? 11.119 15.134 4.889 1.00 46.12 96 TRP A CA 1
ATOM 755 C C . TRP A 1 96 ? 11.523 16.584 5.170 1.00 46.12 96 TRP A C 1
ATOM 757 O O . TRP A 1 96 ? 10.691 17.480 5.281 1.00 46.12 96 TRP A O 1
ATOM 767 N N . LYS A 1 97 ? 12.829 16.835 5.316 1.00 49.06 97 LYS A N 1
ATOM 768 C CA . LYS A 1 97 ? 13.358 18.202 5.357 1.00 49.06 97 LYS A CA 1
ATOM 769 C C . LYS A 1 97 ? 13.056 18.857 4.012 1.00 49.06 97 LYS A C 1
ATOM 771 O O . LYS A 1 97 ? 13.772 18.647 3.035 1.00 49.06 97 LYS A O 1
ATOM 776 N N . ARG A 1 98 ? 11.976 19.639 3.950 1.00 52.12 98 ARG A N 1
ATOM 777 C CA . ARG A 1 98 ? 11.750 20.603 2.875 1.00 52.12 98 ARG A CA 1
ATOM 778 C C . ARG A 1 98 ? 13.001 21.482 2.850 1.00 52.12 98 ARG A C 1
ATOM 780 O O . ARG A 1 98 ? 13.277 22.167 3.829 1.00 52.12 98 ARG A O 1
ATOM 787 N N . LYS A 1 99 ? 13.809 21.400 1.788 1.00 54.16 99 LYS A N 1
ATOM 788 C CA . LYS A 1 99 ? 14.835 22.418 1.546 1.00 54.16 99 LYS A CA 1
ATOM 789 C C . LYS A 1 99 ? 14.075 23.724 1.346 1.00 54.16 99 LYS A C 1
ATOM 791 O O . LYS A 1 99 ? 13.452 23.921 0.307 1.00 54.16 99 LYS A O 1
ATOM 796 N N . GLU A 1 100 ? 14.035 24.554 2.378 1.00 46.56 100 GLU A N 1
ATOM 797 C CA . GLU A 1 100 ? 13.646 25.947 2.234 1.00 46.56 100 GLU A CA 1
ATOM 798 C C . GLU A 1 100 ? 14.746 26.613 1.407 1.00 46.56 100 GLU A C 1
ATOM 800 O O . GLU A 1 100 ? 15.871 26.777 1.877 1.00 46.56 100 GLU A O 1
ATOM 805 N N . ASN A 1 101 ? 14.449 26.923 0.145 1.00 46.84 101 ASN A N 1
ATOM 806 C CA . ASN A 1 101 ? 15.251 27.888 -0.593 1.00 46.84 101 ASN A CA 1
ATOM 807 C C . ASN A 1 101 ? 14.963 29.252 0.047 1.00 46.84 101 ASN A C 1
ATOM 809 O O . ASN A 1 101 ? 13.851 29.764 -0.097 1.00 46.84 101 ASN A O 1
ATOM 813 N N . LYS A 1 102 ? 15.929 29.766 0.811 1.00 41.16 102 LYS A N 1
ATOM 814 C CA . LYS A 1 102 ? 16.012 31.186 1.162 1.00 41.16 102 LYS A CA 1
ATOM 815 C C . LYS A 1 102 ? 16.617 31.961 0.003 1.00 41.16 102 LYS A C 1
ATOM 817 O O . LYS A 1 102 ? 17.511 31.387 -0.659 1.00 41.16 102 LYS A O 1
#

Foldseek 3Di:
DVVVVVVVVVVVVVVVVVVVVCVVVVPDDPDPPPAFDKFKFAFADWDDDPLWIWTFTQGPNDTDIFTDPDPVCSVPDDHRDIDIDTRGDDDDCVPPPPPPDD

pLDDT: mean 82.27, std 15.4, range [41.16, 97.5]

Sequence (102 aa):
MKKMFLTALLSVLMVTAFGQKVYQSGAYYGQSIRQGFVLTGTLIEKYGHKGFMWFKMNVKQEMCIVAVSDVEVFRLAKQGEKLVLIDCFAIESSKWKRKENK

Radius of gyration: 21.57 Å; chains: 1; bounding box: 58×39×52 Å

Secondary structure (DSSP, 8-state):
-HHHHHHHHHHHHHHHHHHHHHHHHT--TT---PPPEEEEEEEEEEEEETTEEEEEEEETTEEEEEEE--HHHHHH--TTPEEEEEEE----GGG-------